Protein AF-I6AP73-F1 (afdb_monomer)

Foldseek 3Di:
DDPVVVVVVVVVVVVVVVVVVVVVVVVVVVVCPPDPPPPPPDDPPPPPDPDDPDPPDDFQDFDDPVLLVVLLVVLVPDPADPQASVQLSQCLRCCRGPVFRADPVRWTQLAAHQDPRSVVSVVLRVVLCVLLVPRHGDTHHPPDPLNVLSVVLNPDPPRDSVNSSVSSNVVVD

Solvent-accessible surface area (backbone atoms only — not comparable to full-atom values): 10690 Å² total; per-residue (Å²): 134,63,73,68,56,56,52,52,51,49,51,51,51,52,52,51,52,52,53,57,51,51,64,56,47,60,69,58,58,64,77,69,59,79,79,78,74,75,74,78,73,88,63,88,69,66,91,79,68,76,89,71,79,78,78,78,88,72,78,50,79,72,80,51,75,66,57,49,52,50,51,50,52,53,54,72,70,50,99,65,56,69,68,31,49,52,49,51,55,50,44,71,67,42,31,70,64,56,78,61,37,68,46,99,86,66,24,36,45,69,68,80,76,78,50,98,47,66,64,61,29,50,53,51,51,51,52,32,29,63,76,30,70,51,75,59,79,53,66,41,51,81,87,35,73,67,44,51,53,46,51,56,48,67,69,37,93,80,63,46,66,66,56,53,20,55,51,52,42,64,72,76,112

Sequence (173 aa):
MNRTFYILLFIASCVFGIAFYQMRADEFDDILGPETAVVPSDAEEDADAPWTPPPPYVLPPALDELQLRQLDAAISALDIPPSLAASLRYALTVSPVRGEVLTSGGLVILTPPVLTDPLASLESWLRIARAANITELPAFAHGTPAWVRWRQLSANPRATEADWIGFYQSLQS

Structure (mmCIF, N/CA/C/O backbone):
data_AF-I6AP73-F1
#
_entry.id   AF-I6AP73-F1
#
loop_
_atom_site.group_PDB
_atom_site.id
_atom_site.type_symbol
_atom_site.label_atom_id
_atom_site.label_alt_id
_atom_site.label_comp_id
_atom_site.label_asym_id
_atom_site.label_entity_id
_atom_site.label_seq_id
_atom_site.pdbx_PDB_ins_code
_atom_site.Cartn_x
_atom_site.Cartn_y
_atom_site.Cartn_z
_atom_site.occupancy
_atom_site.B_iso_or_equiv
_atom_site.auth_seq_id
_atom_site.auth_comp_id
_atom_site.auth_asym_id
_atom_site.auth_atom_id
_atom_site.pdbx_PDB_model_num
ATOM 1 N N . MET A 1 1 ? -3.875 16.513 61.416 1.00 55.66 1 MET A N 1
ATOM 2 C CA . MET A 1 1 ? -3.018 15.851 60.404 1.00 55.66 1 MET A CA 1
ATOM 3 C C . MET A 1 1 ? -1.606 16.394 60.571 1.00 55.66 1 MET A C 1
ATOM 5 O O . MET A 1 1 ? -1.415 17.594 60.418 1.00 55.66 1 MET A O 1
ATOM 9 N N . ASN A 1 2 ? -0.657 15.569 61.024 1.00 62.38 2 ASN A N 1
ATOM 10 C CA . ASN A 1 2 ? 0.642 16.046 61.512 1.00 62.38 2 ASN A CA 1
ATOM 11 C C . ASN A 1 2 ? 1.590 16.388 60.360 1.00 62.38 2 ASN A C 1
ATOM 13 O O . ASN A 1 2 ? 1.864 15.559 59.500 1.00 62.38 2 ASN A O 1
ATOM 17 N N . ARG A 1 3 ? 2.126 17.610 60.376 1.00 64.50 3 ARG A N 1
ATOM 18 C CA . ARG A 1 3 ? 3.050 18.166 59.372 1.00 64.50 3 ARG A CA 1
ATOM 19 C C . ARG A 1 3 ? 4.316 17.311 59.187 1.00 64.50 3 ARG A C 1
ATOM 21 O O . ARG A 1 3 ? 4.855 17.227 58.091 1.00 64.50 3 ARG A O 1
ATOM 28 N N . THR A 1 4 ? 4.719 16.599 60.235 1.00 70.19 4 THR A N 1
ATOM 29 C CA . THR A 1 4 ? 5.799 15.603 60.248 1.00 70.19 4 THR A CA 1
ATOM 30 C C . THR A 1 4 ? 5.513 14.392 59.357 1.00 70.19 4 THR A C 1
ATOM 32 O O . THR A 1 4 ? 6.431 13.852 58.752 1.00 70.19 4 THR A O 1
ATOM 35 N N . PHE A 1 5 ? 4.245 13.993 59.219 1.00 72.56 5 PHE A N 1
ATOM 36 C CA . PHE A 1 5 ? 3.837 12.868 58.375 1.00 72.56 5 PHE A CA 1
ATOM 37 C C . PHE A 1 5 ? 4.071 13.170 56.889 1.00 72.56 5 PHE A C 1
ATOM 39 O O . PHE A 1 5 ? 4.584 12.330 56.162 1.00 72.56 5 PHE A O 1
ATOM 46 N N . TYR A 1 6 ? 3.783 14.400 56.455 1.00 65.19 6 TYR A N 1
ATOM 47 C CA . TYR A 1 6 ? 4.005 14.830 55.070 1.00 65.19 6 TYR A CA 1
ATOM 48 C C . TYR A 1 6 ? 5.482 14.924 54.700 1.00 65.19 6 TYR A C 1
ATOM 50 O O . TYR A 1 6 ? 5.853 14.586 53.582 1.00 65.19 6 TYR A O 1
ATOM 58 N N . ILE A 1 7 ? 6.328 15.344 55.642 1.00 71.75 7 ILE A N 1
ATOM 59 C CA . ILE A 1 7 ? 7.777 15.418 55.424 1.00 71.75 7 ILE A CA 1
ATOM 60 C C . ILE A 1 7 ? 8.357 14.008 55.274 1.00 71.75 7 ILE A C 1
ATOM 62 O O . ILE A 1 7 ? 9.146 13.768 54.366 1.00 71.75 7 ILE A O 1
ATOM 66 N N . LEU A 1 8 ? 7.916 13.056 56.101 1.00 70.19 8 LEU A N 1
ATOM 67 C CA . LEU A 1 8 ? 8.334 11.657 55.982 1.00 70.19 8 LEU A CA 1
ATOM 68 C C . LEU A 1 8 ? 7.860 11.021 54.670 1.00 70.19 8 LEU A C 1
ATOM 70 O O . LEU A 1 8 ? 8.617 10.285 54.047 1.00 70.19 8 LEU A O 1
ATOM 74 N N . LEU A 1 9 ? 6.647 11.345 54.216 1.00 68.62 9 LEU A N 1
ATOM 75 C CA . LEU A 1 9 ? 6.094 10.838 52.957 1.00 68.62 9 LEU A CA 1
ATOM 76 C C . LEU A 1 9 ? 6.819 11.431 51.737 1.00 68.62 9 LEU A C 1
ATOM 78 O O . LEU A 1 9 ? 7.093 10.717 50.776 1.00 68.62 9 LEU A O 1
ATOM 82 N N . PHE A 1 10 ? 7.210 12.706 51.805 1.00 68.50 10 PHE A N 1
ATOM 83 C CA . PHE A 1 10 ? 8.021 13.353 50.774 1.00 68.50 10 PHE A CA 1
ATOM 84 C C . PHE A 1 10 ? 9.436 12.766 50.709 1.00 68.50 10 PHE A C 1
ATOM 86 O O . PHE A 1 10 ? 9.900 12.417 49.629 1.00 68.50 10 PHE A O 1
ATOM 93 N N . ILE A 1 11 ? 10.095 12.567 51.856 1.00 69.62 11 ILE A N 1
ATOM 94 C CA . ILE A 1 11 ? 11.424 11.939 51.906 1.00 69.62 11 ILE A CA 1
ATOM 95 C C . ILE A 1 11 ? 11.351 10.490 51.405 1.00 69.62 11 ILE A C 1
ATOM 97 O O . ILE A 1 11 ? 12.183 10.092 50.596 1.00 69.62 11 ILE A O 1
ATOM 101 N N . ALA A 1 12 ? 10.329 9.723 51.801 1.00 64.88 12 ALA A N 1
ATOM 102 C CA . ALA A 1 12 ? 10.112 8.369 51.293 1.00 64.88 12 ALA A CA 1
ATOM 103 C C . ALA A 1 12 ? 9.899 8.358 49.770 1.00 64.88 12 ALA A C 1
ATOM 105 O O . ALA A 1 12 ? 10.500 7.540 49.081 1.00 64.88 12 ALA A O 1
ATOM 106 N N . SER A 1 13 ? 9.119 9.302 49.230 1.00 62.25 13 SER A N 1
ATOM 107 C CA . SER A 1 13 ? 8.913 9.448 47.784 1.00 62.25 13 SER A CA 1
ATOM 108 C C . SER A 1 13 ? 10.193 9.844 47.040 1.00 62.25 13 SER A C 1
ATOM 110 O O . SER A 1 13 ? 10.421 9.357 45.934 1.00 62.25 13 SER A O 1
ATOM 112 N N . CYS A 1 14 ? 11.038 10.701 47.620 1.00 59.44 14 CYS A N 1
ATOM 113 C CA . CYS A 1 14 ? 12.316 11.087 47.023 1.00 59.44 14 CYS A CA 1
ATOM 114 C C . CYS A 1 14 ? 13.317 9.924 47.018 1.00 59.44 14 CYS A C 1
ATOM 116 O O . CYS A 1 14 ? 13.976 9.702 46.008 1.00 59.44 14 CYS A O 1
ATOM 118 N N . VAL A 1 15 ? 13.398 9.144 48.101 1.00 59.78 15 VAL A N 1
ATOM 119 C CA . VAL A 1 15 ? 14.278 7.964 48.170 1.00 59.78 15 VAL A CA 1
ATOM 120 C C . VAL A 1 15 ? 13.810 6.872 47.204 1.00 59.78 15 VAL A C 1
ATOM 122 O O . VAL A 1 15 ? 14.636 6.283 46.512 1.00 59.78 15 VAL A O 1
ATOM 125 N N . PHE A 1 16 ? 12.496 6.651 47.079 1.00 56.91 16 PHE A N 1
ATOM 126 C CA . PHE A 1 16 ? 11.948 5.693 46.113 1.00 56.91 16 PHE A CA 1
ATOM 127 C C . PHE A 1 16 ? 12.206 6.127 44.663 1.00 56.91 16 PHE A C 1
ATOM 129 O O . PHE A 1 16 ? 12.575 5.301 43.836 1.00 56.91 16 PHE A O 1
ATOM 136 N N . GLY A 1 17 ? 12.082 7.425 44.362 1.00 51.47 17 GLY A N 1
ATOM 137 C CA . GLY A 1 17 ? 12.386 7.975 43.038 1.00 51.47 17 GLY A CA 1
ATOM 138 C C . GLY A 1 17 ? 13.863 7.852 42.653 1.00 51.47 17 GLY A C 1
ATOM 139 O O . GLY A 1 17 ? 14.162 7.509 41.514 1.00 51.47 17 GLY A O 1
ATOM 140 N N . ILE A 1 18 ? 14.784 8.064 43.601 1.00 56.06 18 ILE A N 1
ATOM 141 C CA . ILE A 1 18 ? 16.233 7.924 43.371 1.00 56.06 18 ILE A CA 1
ATOM 142 C C . ILE A 1 18 ? 16.624 6.447 43.203 1.00 56.06 18 ILE A C 1
ATOM 144 O O . ILE A 1 18 ? 17.406 6.131 42.310 1.00 56.06 18 ILE A O 1
ATOM 148 N N . ALA A 1 19 ? 16.040 5.531 43.984 1.00 51.88 19 ALA A N 1
ATOM 149 C CA . ALA A 1 19 ? 16.267 4.091 43.829 1.00 51.88 19 ALA A CA 1
ATOM 150 C C . ALA A 1 19 ? 15.745 3.556 42.480 1.00 51.88 19 ALA A C 1
ATOM 152 O O . ALA A 1 19 ? 16.405 2.738 41.843 1.00 51.88 19 ALA A O 1
ATOM 153 N N . PHE A 1 20 ? 14.601 4.063 42.005 1.00 49.97 20 PHE A N 1
ATOM 154 C CA . PHE A 1 20 ? 14.051 3.703 40.693 1.00 49.97 20 PHE A CA 1
ATOM 155 C C . PHE A 1 20 ? 14.881 4.274 39.531 1.00 49.97 20 PHE A C 1
ATOM 157 O O . PHE A 1 20 ? 14.992 3.646 38.481 1.00 49.97 20 PHE A O 1
ATOM 164 N N . TYR A 1 21 ? 15.495 5.449 39.721 1.00 48.91 21 TYR A N 1
ATOM 165 C CA . TYR A 1 21 ? 16.411 6.035 38.739 1.00 48.91 21 TYR A CA 1
ATOM 166 C C . TYR A 1 21 ? 17.749 5.288 38.673 1.00 48.91 21 TYR A C 1
ATOM 168 O O . TYR A 1 21 ? 18.269 5.093 37.580 1.00 48.91 21 TYR A O 1
ATOM 176 N N . GLN A 1 22 ? 18.288 4.828 39.811 1.00 45.59 22 GLN A N 1
ATOM 177 C CA . GLN A 1 22 ? 19.527 4.042 39.818 1.00 45.59 22 GLN A CA 1
ATOM 178 C C . GLN A 1 22 ? 19.343 2.629 39.248 1.00 45.59 22 GLN A C 1
ATOM 180 O O . GLN A 1 22 ? 20.202 2.192 38.492 1.00 45.59 22 GLN A O 1
ATOM 185 N N . MET A 1 23 ? 18.200 1.964 39.475 1.00 47.06 23 MET A N 1
ATOM 186 C CA . MET A 1 23 ? 17.921 0.670 38.822 1.00 47.06 23 MET A CA 1
ATOM 187 C C . MET A 1 23 ? 17.808 0.766 37.292 1.00 47.06 23 MET A C 1
ATOM 189 O O . MET A 1 23 ? 18.073 -0.215 36.611 1.00 47.06 23 MET A O 1
ATOM 193 N N . ARG A 1 24 ? 17.437 1.930 36.738 1.00 45.94 24 ARG A N 1
ATOM 194 C CA . ARG A 1 24 ? 17.424 2.157 35.281 1.00 45.94 24 ARG A CA 1
ATOM 195 C C . ARG A 1 24 ? 18.754 2.639 34.705 1.00 45.94 24 ARG A C 1
ATOM 197 O O . ARG A 1 24 ? 18.907 2.611 33.489 1.00 45.94 24 ARG A O 1
ATOM 204 N N . ALA A 1 25 ? 19.674 3.122 35.538 1.00 48.62 25 ALA A N 1
ATOM 205 C CA . ALA A 1 25 ? 21.000 3.535 35.090 1.00 48.62 25 ALA A CA 1
ATOM 206 C C . ALA A 1 25 ? 21.927 2.323 34.901 1.00 48.62 25 ALA A C 1
ATOM 208 O O . ALA A 1 25 ? 22.644 2.288 33.908 1.00 48.62 25 ALA A O 1
ATOM 209 N N . ASP A 1 26 ? 21.829 1.306 35.767 1.00 42.88 26 ASP A N 1
ATOM 210 C CA . ASP A 1 26 ? 22.572 0.041 35.607 1.00 42.88 26 ASP A CA 1
ATOM 211 C C . ASP A 1 26 ? 22.165 -0.718 34.329 1.00 42.88 26 ASP A C 1
ATOM 213 O O . ASP A 1 26 ? 23.005 -1.316 33.669 1.00 42.88 26 ASP A O 1
ATOM 217 N N . GLU A 1 27 ? 20.896 -0.637 33.907 1.00 45.81 27 GLU A N 1
ATOM 218 C CA . GLU A 1 27 ? 20.425 -1.301 32.677 1.00 45.81 27 GLU A CA 1
ATOM 219 C C . GLU A 1 27 ? 20.933 -0.618 31.385 1.00 45.81 27 GLU A C 1
ATOM 221 O O . GLU A 1 27 ? 20.919 -1.222 30.315 1.00 45.81 27 GLU A O 1
ATOM 226 N N . PHE A 1 28 ? 21.408 0.633 31.468 1.00 45.06 28 PHE A N 1
ATOM 227 C CA . PHE A 1 28 ? 22.003 1.352 30.333 1.00 45.06 28 PHE A CA 1
ATOM 228 C C . PHE A 1 28 ? 23.538 1.310 30.306 1.00 45.06 28 PHE A C 1
ATOM 230 O O . PHE A 1 28 ? 24.107 1.579 29.248 1.00 45.06 28 PHE A O 1
ATOM 237 N N . ASP A 1 29 ? 24.202 0.950 31.408 1.00 44.06 29 ASP A N 1
ATOM 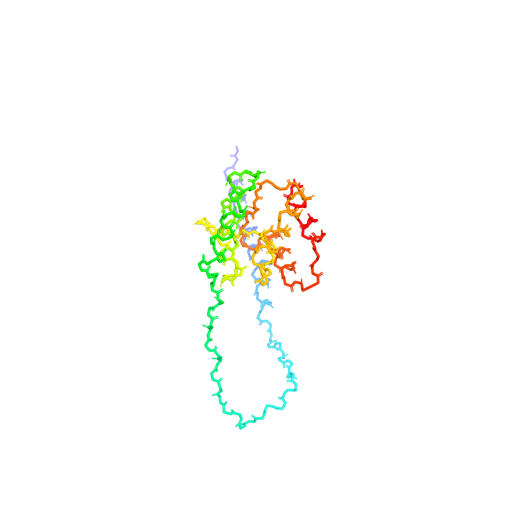238 C CA . ASP A 1 29 ? 25.668 0.807 31.446 1.00 44.06 29 ASP A CA 1
ATOM 239 C C . ASP A 1 29 ? 26.131 -0.560 30.891 1.00 44.06 29 ASP A C 1
ATOM 241 O O . ASP A 1 29 ? 27.233 -0.678 30.359 1.00 44.06 29 ASP A O 1
ATOM 245 N N . ASP A 1 30 ? 25.245 -1.565 30.860 1.00 47.69 30 ASP A N 1
ATOM 246 C CA . ASP A 1 30 ? 25.489 -2.866 30.205 1.00 47.69 30 ASP A CA 1
ATOM 247 C C . ASP A 1 30 ? 25.424 -2.817 28.659 1.00 47.69 30 ASP A C 1
ATOM 249 O O . ASP A 1 30 ? 25.782 -3.784 27.983 1.00 47.69 30 ASP A O 1
ATOM 253 N N . ILE A 1 31 ? 25.018 -1.688 28.057 1.00 50.75 31 ILE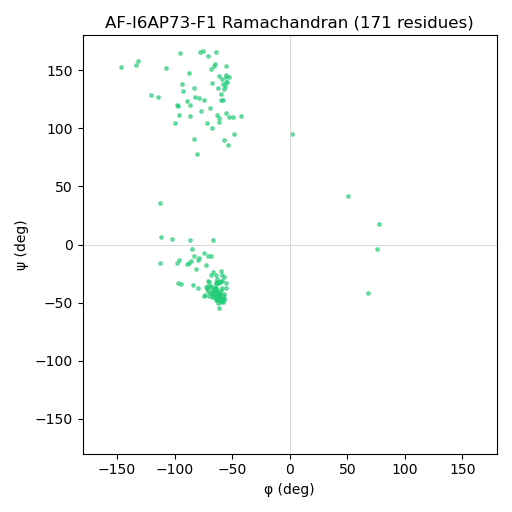 A N 1
ATOM 254 C CA . ILE A 1 31 ? 25.032 -1.501 26.589 1.00 50.75 31 ILE A CA 1
ATOM 255 C C . ILE A 1 31 ? 26.449 -1.173 26.070 1.00 50.75 31 ILE A C 1
ATOM 257 O O . ILE A 1 31 ? 26.703 -1.264 24.868 1.00 50.75 31 ILE A O 1
ATOM 261 N N . LEU A 1 32 ? 27.401 -0.860 26.958 1.00 51.53 32 LEU A N 1
ATOM 262 C CA . LEU A 1 32 ? 28.813 -0.630 26.622 1.00 51.53 32 LEU A CA 1
ATOM 263 C C . LEU A 1 32 ? 29.735 -1.723 27.190 1.00 51.53 32 LEU A C 1
ATOM 265 O O . LEU A 1 32 ? 30.876 -1.458 27.572 1.00 51.53 32 LEU A O 1
ATOM 269 N N . GLY A 1 33 ? 29.253 -2.970 27.218 1.00 41.53 33 GLY A N 1
ATOM 270 C CA . GLY A 1 33 ? 30.100 -4.148 27.408 1.00 41.53 33 GLY A CA 1
ATOM 271 C C . GLY A 1 33 ? 31.232 -4.224 26.363 1.00 41.53 33 GLY A C 1
ATOM 272 O O . GLY A 1 33 ? 31.106 -3.677 25.263 1.00 41.53 33 GLY A O 1
ATOM 273 N N . PRO A 1 34 ? 32.360 -4.877 26.698 1.00 44.09 34 PRO A N 1
ATOM 274 C CA . PRO A 1 34 ? 33.579 -4.836 25.902 1.00 44.09 34 PRO A CA 1
ATOM 275 C C . PRO A 1 34 ? 33.339 -5.443 24.522 1.00 44.09 34 PRO A C 1
ATOM 277 O O . PRO A 1 34 ? 32.719 -6.501 24.417 1.00 44.09 34 PRO A O 1
ATOM 280 N N . GLU A 1 35 ? 33.838 -4.737 23.503 1.00 45.00 35 GLU A N 1
ATOM 281 C CA . GLU A 1 35 ? 33.984 -5.137 22.100 1.00 45.00 35 GLU A CA 1
ATOM 282 C C . GLU A 1 35 ? 33.446 -6.537 21.799 1.00 45.00 35 GLU A C 1
ATOM 284 O O . GLU A 1 35 ? 34.129 -7.551 21.967 1.00 45.00 35 GLU A O 1
ATOM 289 N N . THR A 1 36 ? 32.197 -6.599 21.330 1.00 39.75 36 THR A N 1
ATOM 290 C CA . THR A 1 36 ? 31.725 -7.810 20.671 1.00 39.75 36 THR A CA 1
ATOM 291 C C . THR A 1 36 ? 32.624 -7.994 19.463 1.00 39.75 36 THR A C 1
ATOM 293 O O . THR A 1 36 ? 32.582 -7.188 18.533 1.00 39.75 36 THR A O 1
ATOM 296 N N . ALA A 1 37 ? 33.488 -9.007 19.541 1.00 40.31 37 ALA A N 1
ATOM 297 C CA . ALA A 1 37 ? 34.363 -9.426 18.470 1.00 40.31 37 ALA A CA 1
ATOM 298 C C . ALA A 1 37 ? 33.571 -9.395 17.165 1.00 40.31 37 ALA A C 1
ATOM 300 O O . ALA A 1 37 ? 32.630 -10.170 16.970 1.00 40.31 37 ALA A O 1
ATOM 301 N N . VAL A 1 38 ? 33.938 -8.445 16.306 1.00 42.59 38 VAL A N 1
ATOM 302 C CA . VAL A 1 38 ? 33.610 -8.481 14.892 1.00 42.59 38 VAL A CA 1
ATOM 303 C C . VAL A 1 38 ? 34.010 -9.876 14.451 1.00 42.59 38 VAL A C 1
ATOM 305 O O . VAL A 1 38 ? 35.191 -10.214 14.470 1.00 42.59 38 VAL A O 1
ATOM 308 N N . VAL A 1 39 ? 33.022 -10.712 14.147 1.00 44.59 39 VAL A N 1
ATOM 309 C CA . VAL A 1 39 ? 33.264 -11.941 13.405 1.00 44.59 39 VAL A CA 1
ATOM 310 C C . VAL A 1 39 ? 33.954 -11.470 12.128 1.00 44.59 39 VAL A C 1
ATOM 312 O O . VAL A 1 39 ? 33.312 -10.749 11.357 1.00 44.59 39 VAL A O 1
ATOM 315 N N . PRO A 1 40 ? 35.239 -11.794 11.896 1.00 42.00 40 PRO A N 1
ATOM 316 C CA . PRO A 1 40 ? 35.794 -11.628 10.575 1.00 42.00 40 PRO A CA 1
ATOM 317 C C . PRO A 1 40 ? 35.046 -12.668 9.750 1.00 42.00 40 PRO A C 1
ATOM 319 O O . PRO A 1 40 ? 35.288 -13.867 9.859 1.00 42.00 40 PRO A O 1
ATOM 322 N N . SER A 1 41 ? 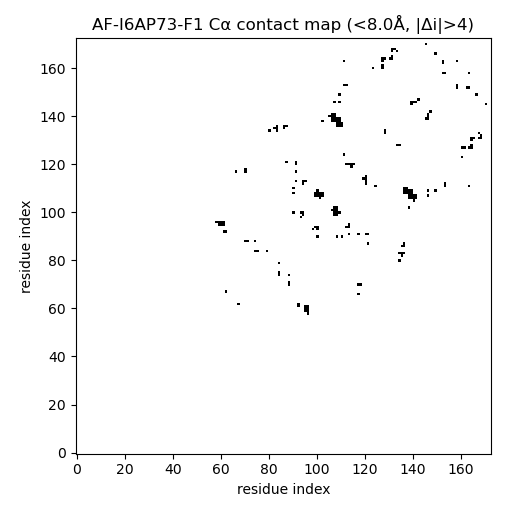34.030 -12.229 9.012 1.00 42.72 41 SER A N 1
ATOM 323 C CA . SER A 1 41 ? 33.613 -12.991 7.850 1.00 42.72 41 SER A CA 1
ATOM 324 C C . SER A 1 41 ? 34.822 -12.948 6.937 1.00 42.72 41 SER A C 1
ATOM 326 O O . SER A 1 41 ? 35.171 -11.864 6.475 1.00 42.72 41 SER A O 1
ATOM 328 N N . ASP A 1 42 ? 35.471 -14.094 6.753 1.00 49.16 42 ASP A N 1
ATOM 329 C CA . ASP A 1 42 ? 36.565 -14.305 5.815 1.00 49.16 42 ASP A CA 1
ATOM 330 C C . ASP A 1 42 ? 36.126 -13.868 4.408 1.00 49.16 42 ASP A C 1
ATOM 332 O O . ASP A 1 42 ? 35.614 -14.644 3.603 1.00 49.16 42 ASP A O 1
ATOM 336 N N . ALA A 1 43 ? 36.275 -12.582 4.125 1.00 45.50 43 ALA A N 1
ATOM 337 C CA . ALA A 1 43 ? 36.576 -12.096 2.805 1.00 45.50 43 ALA A CA 1
ATOM 338 C C . ALA A 1 43 ? 38.076 -11.847 2.856 1.00 45.50 43 ALA A C 1
ATOM 340 O O . ALA A 1 43 ? 38.532 -10.899 3.494 1.00 45.50 43 ALA A O 1
ATOM 341 N N . GLU A 1 44 ? 38.846 -12.740 2.240 1.00 49.94 44 GLU A N 1
ATOM 342 C CA . GLU A 1 44 ? 40.167 -12.374 1.749 1.00 49.94 44 GLU A CA 1
ATOM 343 C C . GLU A 1 44 ? 39.947 -11.203 0.784 1.00 49.94 44 GLU A C 1
ATOM 345 O O . GLU A 1 44 ? 39.595 -11.369 -0.383 1.00 49.94 44 GLU A O 1
ATOM 350 N N . GLU A 1 45 ? 39.993 -10.001 1.353 1.00 49.84 45 GLU A N 1
ATOM 351 C CA . GLU A 1 45 ? 39.831 -8.737 0.669 1.00 49.84 45 GLU A CA 1
ATOM 352 C C . GLU A 1 45 ? 41.108 -8.538 -0.139 1.00 49.84 45 GLU A C 1
ATOM 354 O O . GLU A 1 45 ? 42.192 -8.302 0.395 1.00 49.84 45 GLU A O 1
ATOM 359 N N . ASP A 1 46 ? 40.958 -8.753 -1.440 1.00 53.00 46 ASP A N 1
ATOM 360 C CA . ASP A 1 46 ? 41.906 -8.424 -2.489 1.00 53.00 46 ASP A CA 1
ATOM 361 C C . ASP A 1 46 ? 42.364 -6.967 -2.290 1.00 53.00 46 ASP A C 1
ATOM 363 O O . ASP A 1 46 ? 41.681 -6.013 -2.672 1.00 53.00 46 ASP A O 1
ATOM 367 N N . ALA A 1 47 ? 43.495 -6.796 -1.599 1.00 53.72 47 ALA A N 1
ATOM 368 C CA . ALA A 1 47 ? 44.010 -5.514 -1.111 1.00 53.72 47 ALA A CA 1
ATOM 369 C C . ALA A 1 47 ? 44.441 -4.547 -2.234 1.00 53.72 47 ALA A C 1
ATOM 371 O O . ALA A 1 47 ? 44.927 -3.452 -1.951 1.00 53.72 47 ALA A O 1
ATOM 372 N N . ASP A 1 48 ? 44.234 -4.932 -3.494 1.00 59.81 48 ASP A N 1
ATOM 373 C CA . ASP A 1 48 ? 44.536 -4.153 -4.692 1.00 59.81 48 ASP A CA 1
ATOM 374 C C . ASP A 1 48 ? 43.279 -3.685 -5.454 1.00 59.81 48 ASP A C 1
ATOM 376 O O . ASP A 1 48 ? 43.397 -3.089 -6.528 1.00 59.81 48 ASP A O 1
ATOM 380 N N . ALA A 1 49 ? 42.064 -3.896 -4.927 1.00 65.00 49 ALA A N 1
ATOM 381 C CA . ALA A 1 49 ? 40.848 -3.399 -5.569 1.00 65.00 49 ALA A CA 1
ATOM 382 C C . ALA A 1 49 ? 40.775 -1.853 -5.498 1.00 65.00 49 ALA A C 1
ATOM 384 O O . ALA A 1 49 ? 40.686 -1.281 -4.407 1.00 65.00 49 ALA A O 1
ATOM 385 N N . PRO A 1 50 ? 40.769 -1.131 -6.639 1.00 75.19 50 PRO A N 1
ATOM 386 C CA . PRO A 1 50 ? 40.606 0.317 -6.639 1.00 75.19 50 PRO A CA 1
ATOM 387 C C . PRO A 1 50 ? 39.270 0.690 -5.992 1.00 75.19 50 PRO A C 1
ATOM 389 O O . PRO A 1 50 ? 38.226 0.159 -6.385 1.00 75.19 50 PRO A O 1
ATOM 392 N N . TRP A 1 51 ? 39.286 1.623 -5.032 1.00 77.69 51 TRP A N 1
ATOM 393 C CA . TRP A 1 51 ? 38.058 2.145 -4.428 1.00 77.69 51 TRP A CA 1
ATOM 394 C C . TRP A 1 51 ? 37.112 2.624 -5.532 1.00 77.69 51 TRP A C 1
ATOM 396 O O . TRP A 1 51 ? 37.376 3.612 -6.223 1.00 77.69 51 TRP A O 1
ATOM 406 N N . THR A 1 52 ? 36.018 1.888 -5.715 1.00 78.69 52 THR A N 1
ATOM 407 C CA . THR A 1 52 ? 34.985 2.222 -6.688 1.00 78.69 52 THR A CA 1
ATOM 408 C C . THR A 1 52 ? 33.889 2.966 -5.933 1.00 78.69 52 THR A C 1
ATOM 410 O O . THR A 1 52 ? 33.329 2.402 -4.988 1.00 78.69 52 THR A O 1
ATOM 413 N N . PRO A 1 53 ? 33.577 4.226 -6.287 1.00 79.25 53 PRO A N 1
ATOM 414 C CA . PRO A 1 53 ? 32.475 4.924 -5.646 1.00 79.25 53 PRO A CA 1
ATOM 415 C C . PRO A 1 53 ? 31.179 4.127 -5.864 1.00 79.25 53 PRO A C 1
ATOM 417 O O . PRO A 1 53 ? 30.991 3.559 -6.947 1.00 79.25 53 PRO A O 1
ATOM 420 N N . PRO A 1 54 ? 30.278 4.073 -4.867 1.00 75.00 54 PRO A N 1
ATOM 421 C CA . PRO A 1 54 ? 28.983 3.439 -5.054 1.00 75.00 54 PRO A CA 1
ATOM 422 C C . PRO A 1 54 ? 28.272 4.088 -6.252 1.00 75.00 54 PRO A C 1
ATOM 424 O O . PRO A 1 54 ? 28.421 5.298 -6.469 1.00 75.00 54 PRO A O 1
ATOM 427 N N . PRO A 1 55 ? 27.520 3.308 -7.049 1.00 75.25 55 PRO A N 1
ATOM 428 C CA . PRO A 1 55 ? 26.821 3.844 -8.205 1.00 75.25 55 PRO A CA 1
ATOM 429 C C . PRO A 1 55 ? 25.929 5.016 -7.771 1.00 75.25 55 PRO A C 1
ATOM 431 O O . PRO A 1 55 ? 25.309 4.950 -6.704 1.00 75.25 55 PRO A O 1
ATOM 434 N N . PRO A 1 56 ? 25.863 6.100 -8.566 1.00 74.81 56 PRO A N 1
ATOM 435 C CA . PRO A 1 56 ? 25.006 7.230 -8.242 1.00 74.81 56 PRO A CA 1
ATOM 436 C C . PRO A 1 56 ? 23.567 6.742 -8.073 1.00 74.81 56 PRO A C 1
ATOM 438 O O . PRO A 1 56 ? 23.088 5.926 -8.862 1.00 74.81 56 PRO A O 1
ATOM 441 N N . TYR A 1 57 ? 22.881 7.236 -7.041 1.00 65.69 57 TYR A N 1
ATOM 442 C CA . TYR A 1 57 ? 21.476 6.914 -6.814 1.00 65.69 57 TYR A CA 1
ATOM 443 C C . TYR A 1 57 ? 20.651 7.407 -8.007 1.00 65.69 57 TYR A C 1
ATOM 445 O O . TYR A 1 57 ? 20.447 8.610 -8.183 1.00 65.69 57 TYR A O 1
ATOM 453 N N . VAL A 1 58 ? 20.206 6.478 -8.851 1.00 61.00 58 VAL A N 1
ATOM 454 C CA . VAL A 1 58 ? 19.305 6.770 -9.965 1.00 61.00 58 VAL A CA 1
ATOM 455 C C . VAL A 1 58 ? 17.885 6.701 -9.424 1.00 61.00 58 VAL A C 1
ATOM 457 O O . VAL A 1 58 ? 17.461 5.668 -8.908 1.00 61.00 58 VAL A O 1
ATOM 460 N N . LEU A 1 59 ? 17.154 7.813 -9.521 1.00 54.75 59 LEU A N 1
ATOM 461 C CA . LEU A 1 59 ? 15.730 7.832 -9.201 1.00 54.75 59 LEU A CA 1
ATOM 462 C C . LEU A 1 59 ? 15.009 6.787 -10.069 1.00 54.75 59 LEU A C 1
ATOM 464 O O . LEU A 1 59 ? 15.255 6.752 -11.279 1.00 54.75 59 LEU A O 1
ATOM 468 N N . PRO A 1 60 ? 14.121 5.961 -9.489 1.00 60.22 60 PRO A N 1
ATOM 469 C CA . PRO A 1 60 ? 13.291 5.056 -10.268 1.00 60.22 60 PRO A CA 1
ATOM 470 C C . PRO A 1 60 ? 12.550 5.828 -11.368 1.00 60.22 60 PRO A C 1
ATOM 472 O O . PRO A 1 60 ? 12.163 6.982 -11.138 1.00 60.22 60 PRO A O 1
ATOM 475 N N . PRO A 1 61 ? 12.354 5.232 -12.556 1.00 62.53 61 PRO A N 1
ATOM 476 C CA . PRO A 1 61 ? 11.647 5.900 -13.636 1.00 62.53 61 PRO A CA 1
ATOM 477 C C . PRO A 1 61 ? 10.242 6.283 -13.163 1.00 62.53 61 PRO A C 1
ATOM 479 O O . PRO A 1 61 ? 9.477 5.442 -12.690 1.00 62.53 61 PRO A O 1
ATOM 482 N N . ALA A 1 62 ? 9.919 7.571 -13.268 1.00 69.62 62 ALA A N 1
ATOM 483 C CA . ALA A 1 62 ? 8.552 8.036 -13.095 1.00 69.62 62 ALA A CA 1
ATOM 484 C C . ALA A 1 62 ? 7.668 7.460 -14.212 1.00 69.62 62 ALA A C 1
ATOM 486 O O . ALA A 1 62 ? 8.160 7.143 -15.297 1.00 69.62 62 ALA A O 1
ATOM 487 N N . LEU A 1 63 ? 6.366 7.347 -13.946 1.00 72.31 63 LEU A N 1
ATOM 488 C CA . LEU A 1 63 ? 5.392 6.951 -14.963 1.00 72.31 63 LEU A CA 1
ATOM 489 C C . LEU A 1 63 ? 5.438 7.923 -16.143 1.00 72.31 63 LEU A C 1
ATOM 491 O O . LEU A 1 63 ? 5.515 9.139 -15.944 1.00 72.31 63 LEU A O 1
ATOM 495 N N . ASP A 1 64 ? 5.371 7.390 -17.361 1.00 81.81 64 ASP A N 1
ATOM 496 C CA . ASP A 1 64 ? 5.293 8.228 -18.552 1.00 81.81 64 ASP A CA 1
ATOM 497 C C . ASP A 1 64 ? 3.917 8.925 -18.661 1.00 81.81 64 ASP A C 1
ATOM 499 O O . ASP A 1 64 ? 2.937 8.553 -18.005 1.00 81.81 64 ASP A O 1
ATOM 503 N N . GLU A 1 65 ? 3.820 9.979 -19.480 1.00 82.06 65 GLU A N 1
ATOM 504 C CA . GLU A 1 65 ? 2.568 10.740 -19.622 1.00 82.06 65 GLU A CA 1
ATOM 505 C C . GLU A 1 65 ? 1.391 9.888 -20.116 1.00 82.06 65 GLU A C 1
ATOM 507 O O . GLU A 1 65 ? 0.237 10.173 -19.787 1.00 82.06 65 GLU A O 1
ATOM 512 N N . LEU A 1 66 ? 1.658 8.867 -20.930 1.00 83.81 66 LEU A N 1
ATOM 513 C CA . LEU A 1 66 ? 0.626 8.012 -21.502 1.00 83.81 66 LEU A CA 1
ATOM 514 C C . LEU A 1 66 ? 0.072 7.067 -20.430 1.00 83.81 66 LEU A C 1
ATOM 516 O O . LEU A 1 66 ? -1.146 6.959 -20.293 1.00 83.81 66 LEU A O 1
ATOM 520 N N . GLN A 1 67 ? 0.943 6.467 -19.623 1.00 82.88 67 GLN A N 1
ATOM 521 C CA . GLN A 1 67 ? 0.610 5.645 -18.465 1.00 82.88 67 GLN A CA 1
ATOM 522 C C . GLN A 1 67 ? -0.169 6.444 -17.422 1.00 82.88 67 GLN A C 1
ATOM 524 O O . GLN A 1 67 ? -1.168 5.953 -16.903 1.00 82.88 67 GLN A O 1
ATOM 529 N N . LEU A 1 68 ? 0.220 7.696 -17.156 1.00 83.44 68 LEU A N 1
ATOM 530 C CA . LEU A 1 68 ? -0.527 8.582 -16.259 1.00 83.44 68 LEU A CA 1
ATOM 531 C C . LEU A 1 68 ? -1.948 8.845 -16.769 1.00 83.44 68 LEU A C 1
ATOM 533 O O . LEU A 1 68 ? -2.904 8.734 -16.005 1.00 83.44 68 LEU A O 1
ATOM 537 N N . ARG A 1 69 ? -2.115 9.135 -18.067 1.00 85.25 69 ARG A N 1
ATOM 538 C CA . ARG A 1 69 ? -3.448 9.331 -18.665 1.00 85.25 69 ARG A CA 1
ATOM 539 C C . ARG A 1 69 ? -4.291 8.060 -18.625 1.00 85.25 69 ARG A C 1
ATOM 541 O O . ARG A 1 69 ? -5.490 8.138 -18.369 1.00 85.25 69 ARG A O 1
ATOM 548 N N . GLN A 1 70 ? -3.686 6.902 -18.881 1.00 86.69 70 GLN A N 1
ATOM 549 C CA . GLN A 1 70 ? -4.372 5.611 -18.806 1.00 86.69 70 GLN A CA 1
ATOM 550 C C . GLN A 1 70 ? -4.804 5.284 -17.377 1.00 86.69 70 GLN A C 1
ATOM 552 O O . GLN A 1 70 ? -5.941 4.867 -17.173 1.00 86.69 70 GLN A O 1
ATOM 557 N N . LEU A 1 71 ? -3.933 5.521 -16.396 1.00 86.25 71 LEU A N 1
ATOM 558 C CA . LEU A 1 71 ? -4.237 5.336 -14.982 1.00 86.25 71 LEU A CA 1
ATOM 559 C C . LEU A 1 71 ? -5.376 6.258 -14.539 1.00 86.25 71 LEU A C 1
ATOM 561 O O . LEU A 1 71 ? -6.319 5.807 -13.895 1.00 86.25 71 LEU A O 1
ATOM 565 N N . ASP A 1 72 ? -5.322 7.529 -14.931 1.00 86.19 72 ASP A N 1
ATOM 566 C CA . ASP A 1 72 ? -6.373 8.498 -14.635 1.00 86.19 72 ASP A CA 1
ATOM 567 C C . ASP A 1 72 ? -7.715 8.086 -15.234 1.00 86.19 72 ASP A C 1
ATOM 569 O O . ASP A 1 72 ? -8.737 8.132 -14.547 1.00 86.19 72 ASP A O 1
ATOM 573 N N . ALA A 1 73 ? -7.721 7.661 -16.500 1.00 87.06 73 ALA A N 1
ATOM 574 C CA . ALA A 1 73 ? -8.924 7.185 -17.167 1.00 87.06 73 ALA A CA 1
ATOM 575 C C . ALA A 1 73 ? -9.477 5.922 -16.490 1.00 87.06 73 ALA A C 1
ATOM 577 O O . ALA A 1 73 ? -10.682 5.837 -16.258 1.00 87.06 73 ALA A O 1
ATOM 578 N N . ALA A 1 74 ? -8.602 4.980 -16.123 1.00 87.56 74 ALA A N 1
ATOM 579 C CA . ALA A 1 74 ? -8.976 3.755 -15.430 1.00 87.56 74 ALA A CA 1
ATOM 580 C C . ALA A 1 74 ? -9.604 4.061 -14.067 1.00 87.56 74 ALA A C 1
ATOM 582 O O . ALA A 1 74 ? -10.711 3.607 -13.805 1.00 87.56 74 ALA A O 1
ATOM 583 N N . ILE A 1 75 ? -8.956 4.884 -13.236 1.00 87.69 75 ILE A N 1
ATOM 584 C CA . ILE A 1 75 ? -9.480 5.281 -11.922 1.00 87.69 75 ILE A CA 1
ATOM 585 C C . ILE A 1 75 ? -10.801 6.047 -12.062 1.00 87.69 75 ILE A C 1
ATOM 587 O O . ILE A 1 75 ? -11.736 5.774 -11.317 1.00 87.69 75 ILE A O 1
ATOM 591 N N . SER A 1 76 ? -10.912 6.964 -13.029 1.00 86.62 76 SER A N 1
ATOM 592 C CA . SER A 1 76 ? -12.141 7.749 -13.236 1.00 86.62 76 SER A CA 1
ATOM 593 C C . SER A 1 76 ? -13.327 6.904 -13.706 1.00 86.62 76 SER A C 1
ATOM 595 O O . SER A 1 76 ? -14.471 7.308 -13.519 1.00 86.62 76 SER A O 1
ATOM 597 N N . ALA A 1 77 ? -13.071 5.751 -14.329 1.00 88.25 77 ALA A N 1
ATOM 598 C CA . ALA A 1 77 ? -14.110 4.828 -14.773 1.00 88.25 77 ALA A CA 1
ATOM 599 C C . ALA A 1 77 ? -14.612 3.894 -13.655 1.00 88.25 77 ALA A C 1
ATOM 601 O O . ALA A 1 77 ? -15.592 3.176 -13.858 1.00 88.25 77 ALA A O 1
ATOM 602 N N . LEU A 1 78 ? -13.947 3.865 -12.495 1.00 86.81 78 LEU A N 1
ATOM 603 C CA . LEU A 1 78 ? -14.326 3.004 -11.379 1.00 86.81 78 LEU A CA 1
ATOM 604 C C . LEU A 1 78 ? -15.436 3.640 -10.539 1.00 86.81 78 LEU A C 1
ATOM 606 O O . LEU A 1 78 ? -15.341 4.793 -10.127 1.00 86.81 78 LEU A O 1
ATOM 610 N N . ASP A 1 79 ? -16.439 2.836 -10.192 1.00 87.62 79 ASP A N 1
ATOM 611 C CA . ASP A 1 79 ? -17.437 3.185 -9.177 1.00 87.62 79 ASP A CA 1
ATOM 612 C C . ASP A 1 79 ? -16.863 2.919 -7.773 1.00 87.62 79 ASP A C 1
ATOM 614 O O . ASP A 1 79 ? -17.084 1.867 -7.168 1.00 87.62 79 ASP A O 1
ATOM 618 N N . ILE A 1 80 ? -16.004 3.829 -7.304 1.00 83.31 80 ILE A N 1
ATOM 619 C CA . ILE A 1 80 ? -15.353 3.777 -5.986 1.00 83.31 80 ILE A CA 1
ATOM 620 C C . ILE A 1 80 ? -15.478 5.124 -5.259 1.00 83.31 80 ILE A C 1
ATOM 622 O O . ILE A 1 80 ? -15.634 6.161 -5.908 1.00 83.31 80 ILE A O 1
ATOM 626 N N . PRO A 1 81 ? -15.368 5.151 -3.915 1.00 83.75 81 PRO A N 1
ATOM 627 C CA . PRO A 1 81 ? -15.380 6.401 -3.165 1.00 83.75 81 PRO A CA 1
ATOM 628 C C . PRO A 1 81 ? -14.305 7.383 -3.664 1.00 83.75 81 PRO A C 1
ATOM 630 O O . PRO A 1 81 ? -13.170 6.969 -3.925 1.00 83.75 81 PRO A O 1
ATOM 633 N N . PRO A 1 82 ? -14.601 8.694 -3.748 1.00 83.62 82 PRO A N 1
ATOM 634 C CA . PRO A 1 82 ? -13.650 9.681 -4.259 1.00 83.62 82 PRO A CA 1
ATOM 635 C C . PRO A 1 82 ? -12.388 9.798 -3.390 1.00 83.62 82 PRO A C 1
ATOM 637 O O . PRO A 1 82 ? -11.308 10.067 -3.917 1.00 83.62 82 PRO A O 1
ATOM 640 N N . SER A 1 83 ? -12.489 9.549 -2.077 1.00 81.38 83 SER A N 1
ATOM 641 C CA . SER A 1 83 ? -11.327 9.501 -1.179 1.00 81.38 83 SER A CA 1
ATOM 642 C C . SER A 1 83 ? -10.389 8.341 -1.526 1.00 81.38 83 SER A C 1
ATOM 644 O O . SER A 1 83 ? -9.170 8.533 -1.587 1.00 81.38 83 SER A O 1
ATOM 646 N N . LEU A 1 84 ? -10.942 7.165 -1.842 1.00 81.50 84 LEU A N 1
ATOM 647 C CA . LEU A 1 84 ? -10.185 6.000 -2.300 1.00 81.50 84 LEU A CA 1
ATOM 648 C C . LEU A 1 84 ? -9.540 6.249 -3.664 1.00 81.50 84 LEU A C 1
ATOM 650 O O . LEU A 1 84 ? -8.358 5.977 -3.842 1.00 81.50 84 LEU A O 1
ATOM 654 N N . ALA A 1 85 ? -10.284 6.821 -4.613 1.00 85.25 85 ALA A N 1
ATOM 655 C CA . ALA A 1 85 ? -9.758 7.161 -5.933 1.00 85.25 85 ALA A CA 1
ATOM 656 C C . ALA A 1 85 ? -8.547 8.108 -5.843 1.00 85.25 85 ALA A C 1
ATOM 658 O O . ALA A 1 85 ? -7.512 7.865 -6.467 1.00 85.25 85 ALA A O 1
ATOM 659 N N . ALA A 1 86 ? -8.645 9.158 -5.020 1.00 83.62 86 ALA A N 1
ATOM 660 C CA . ALA A 1 86 ? -7.561 10.115 -4.813 1.00 83.62 86 ALA A CA 1
ATOM 661 C C . ALA A 1 86 ? -6.331 9.473 -4.150 1.00 83.62 86 ALA A C 1
ATOM 663 O O . ALA A 1 86 ? -5.198 9.719 -4.570 1.00 83.62 86 ALA A O 1
ATOM 664 N N . SER A 1 87 ? -6.544 8.626 -3.139 1.00 83.06 87 SER A N 1
ATOM 665 C CA . SER A 1 87 ? -5.450 7.966 -2.422 1.00 83.06 87 SER A CA 1
ATOM 666 C C . SER A 1 87 ? -4.773 6.871 -3.257 1.00 83.06 87 SER A C 1
ATOM 668 O O . SER A 1 87 ? -3.546 6.796 -3.242 1.00 83.06 87 SER A O 1
ATOM 670 N N . LEU A 1 88 ? -5.517 6.109 -4.069 1.00 86.69 88 LEU A N 1
ATOM 671 C CA . LEU A 1 88 ? -4.960 5.167 -5.051 1.00 86.69 88 LEU A CA 1
ATOM 672 C C . LEU A 1 88 ? -4.115 5.885 -6.107 1.00 86.69 88 LEU A C 1
ATOM 674 O O . LEU A 1 88 ? -2.984 5.478 -6.369 1.00 86.69 88 LEU A O 1
ATOM 678 N N . ARG A 1 89 ? -4.632 6.982 -6.674 1.00 86.88 89 ARG A N 1
ATOM 679 C CA . ARG A 1 89 ? -3.908 7.796 -7.660 1.00 86.88 89 ARG A CA 1
ATOM 680 C C . ARG A 1 89 ? -2.595 8.329 -7.089 1.00 86.88 89 ARG A C 1
ATOM 682 O O . ARG A 1 89 ? -1.549 8.217 -7.725 1.00 86.88 89 ARG A O 1
ATOM 689 N N . TYR A 1 90 ? -2.632 8.890 -5.883 1.00 84.81 90 TYR A N 1
ATOM 690 C CA . TYR A 1 90 ? -1.430 9.393 -5.219 1.00 84.81 90 TYR A CA 1
ATOM 691 C C . TYR A 1 90 ? -0.435 8.265 -4.915 1.00 84.81 90 TYR A C 1
ATOM 693 O O . TYR A 1 90 ? 0.743 8.363 -5.247 1.00 84.81 90 TYR A O 1
ATOM 701 N N . ALA A 1 91 ? -0.896 7.155 -4.345 1.00 85.06 91 ALA A N 1
ATOM 702 C CA . ALA A 1 91 ? -0.013 6.055 -3.987 1.00 85.06 91 ALA A CA 1
ATOM 703 C C . ALA A 1 91 ? 0.628 5.380 -5.213 1.00 85.06 91 ALA A C 1
ATOM 705 O O . ALA A 1 91 ? 1.833 5.154 -5.198 1.00 85.06 91 ALA A O 1
ATOM 706 N N . LEU A 1 92 ? -0.114 5.130 -6.298 1.00 86.81 92 LEU A N 1
ATOM 707 C CA . LEU A 1 92 ? 0.429 4.503 -7.515 1.00 86.81 92 LEU A CA 1
ATOM 708 C C . LEU A 1 92 ? 1.420 5.399 -8.272 1.00 86.81 92 LEU A C 1
ATOM 710 O O . LEU A 1 92 ? 2.303 4.891 -8.957 1.00 86.81 92 LEU A O 1
ATOM 714 N N . THR A 1 93 ? 1.311 6.721 -8.131 1.00 83.12 93 THR A N 1
ATOM 715 C CA . THR A 1 93 ? 2.248 7.670 -8.755 1.00 83.12 93 THR A CA 1
ATOM 716 C C . THR A 1 93 ? 3.509 7.891 -7.921 1.00 83.12 93 THR A C 1
ATOM 718 O O . THR A 1 93 ? 4.590 8.064 -8.481 1.00 83.12 93 THR A O 1
ATOM 721 N N . VAL A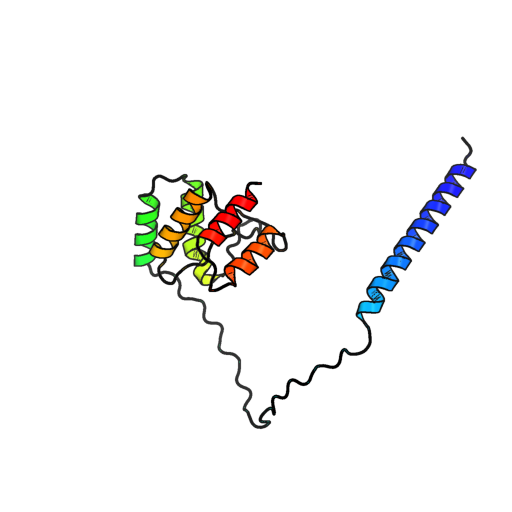 1 94 ? 3.401 7.868 -6.589 1.00 78.50 94 VAL A N 1
ATOM 722 C CA . VAL A 1 94 ? 4.518 8.183 -5.680 1.00 78.50 94 VAL A CA 1
ATOM 723 C C . VAL A 1 94 ? 5.282 6.942 -5.208 1.00 78.50 94 VAL A C 1
ATOM 725 O O . VAL A 1 94 ? 6.501 7.007 -5.026 1.00 78.50 94 VAL A O 1
ATOM 728 N N . SER A 1 95 ? 4.599 5.810 -5.024 1.00 74.31 95 SER A N 1
ATOM 729 C CA . SER A 1 95 ? 5.187 4.573 -4.488 1.00 74.31 95 SER A CA 1
ATOM 730 C C . SER A 1 95 ? 6.383 4.044 -5.301 1.00 74.31 95 SER A C 1
ATOM 732 O O . SER A 1 95 ? 7.405 3.750 -4.675 1.00 74.31 95 SER A O 1
ATOM 734 N N . PRO A 1 96 ? 6.367 4.039 -6.656 1.00 66.56 96 PRO A N 1
ATOM 735 C CA . PRO A 1 96 ? 7.510 3.577 -7.455 1.00 66.56 96 PRO A CA 1
ATOM 736 C C . PRO A 1 96 ? 8.806 4.354 -7.206 1.00 66.56 96 PRO A C 1
ATOM 738 O O . PRO A 1 96 ? 9.891 3.821 -7.401 1.00 66.56 96 PRO A O 1
ATOM 741 N N . VAL A 1 97 ? 8.696 5.616 -6.779 1.00 64.56 97 VAL A N 1
ATOM 742 C CA . VAL A 1 97 ? 9.831 6.536 -6.630 1.00 64.56 97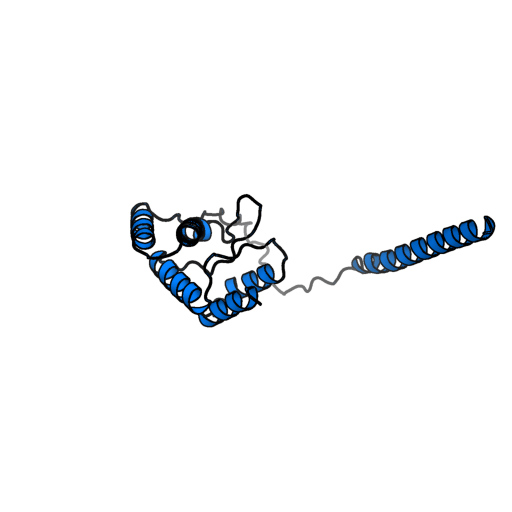 VAL A CA 1
ATOM 743 C C . VAL A 1 97 ? 10.343 6.583 -5.191 1.00 64.56 97 VAL A C 1
ATOM 745 O O . VAL A 1 97 ? 11.535 6.792 -4.971 1.00 64.56 97 VAL A O 1
ATOM 748 N N . ARG A 1 98 ? 9.451 6.435 -4.202 1.00 60.59 98 ARG A N 1
ATOM 749 C CA . ARG A 1 98 ? 9.768 6.706 -2.790 1.00 60.59 98 ARG A CA 1
ATOM 750 C C . ARG A 1 98 ? 9.776 5.478 -1.886 1.00 60.59 98 ARG A C 1
ATOM 752 O O . ARG A 1 98 ? 10.318 5.577 -0.790 1.00 60.59 98 ARG A O 1
ATOM 759 N N . GLY A 1 99 ? 9.208 4.345 -2.307 1.00 66.81 99 GLY A N 1
ATOM 760 C CA . GLY A 1 99 ? 9.078 3.121 -1.500 1.00 66.81 99 GLY A CA 1
ATOM 761 C C . GLY A 1 99 ? 8.114 3.252 -0.310 1.00 66.81 99 GLY A C 1
ATOM 762 O O . GLY A 1 99 ? 7.300 2.367 -0.071 1.00 66.81 99 GLY A O 1
ATOM 763 N N . GLU A 1 100 ? 8.153 4.375 0.406 1.00 81.75 100 GLU A N 1
ATOM 764 C CA . GLU A 1 100 ? 7.201 4.780 1.435 1.00 81.75 100 GLU A CA 1
ATOM 765 C C . GLU A 1 100 ? 6.442 6.026 0.980 1.00 81.75 100 GLU A C 1
ATOM 767 O O . GLU A 1 100 ? 7.021 7.047 0.596 1.00 81.75 100 GLU A O 1
ATOM 772 N N . VAL A 1 101 ? 5.114 5.944 1.018 1.00 79.38 101 VAL A N 1
ATOM 773 C CA . VAL A 1 101 ? 4.243 7.050 0.629 1.00 79.38 101 VAL A CA 1
ATOM 774 C C . VAL A 1 101 ? 3.845 7.812 1.886 1.00 79.38 101 VAL A C 1
ATOM 776 O O . VAL A 1 101 ? 3.108 7.293 2.719 1.00 79.38 101 VAL A O 1
ATOM 779 N N . LEU A 1 102 ? 4.329 9.045 2.024 1.00 82.69 102 LEU A N 1
ATOM 780 C CA . LEU A 1 102 ? 4.035 9.895 3.177 1.00 82.69 102 LEU A CA 1
ATOM 781 C C . LEU A 1 102 ? 2.838 10.813 2.909 1.00 82.69 102 LEU A C 1
ATOM 783 O O . LEU A 1 102 ? 2.717 11.405 1.830 1.00 82.69 102 LEU A O 1
ATOM 787 N N . THR A 1 103 ? 1.970 10.954 3.909 1.00 83.31 103 THR A N 1
ATOM 788 C CA . THR A 1 103 ? 0.959 12.015 3.971 1.00 83.31 103 THR A CA 1
ATOM 789 C C . THR A 1 103 ? 1.602 13.337 4.397 1.00 83.31 103 THR A C 1
ATOM 791 O O . THR A 1 103 ? 2.709 13.364 4.939 1.00 83.31 103 THR A O 1
ATOM 794 N N . SER A 1 104 ? 0.894 14.456 4.216 1.00 80.19 104 SER A N 1
ATOM 795 C CA . SER A 1 104 ? 1.345 15.774 4.697 1.00 80.19 104 SER A CA 1
ATOM 796 C C . SER A 1 104 ? 1.545 15.837 6.217 1.00 80.19 104 SER A C 1
ATOM 798 O O . SER A 1 104 ? 2.312 16.666 6.695 1.00 80.19 104 SER A O 1
ATOM 800 N N . GLY A 1 105 ? 0.887 14.950 6.971 1.00 80.06 105 GLY A N 1
ATOM 801 C CA . GLY A 1 105 ? 1.042 14.811 8.420 1.00 80.06 105 GLY A CA 1
ATOM 802 C C . GLY A 1 105 ? 2.190 13.894 8.856 1.00 80.06 105 GLY A C 1
ATOM 803 O O . GLY A 1 105 ? 2.316 13.631 10.046 1.00 80.06 105 GLY A O 1
ATOM 804 N N . GLY A 1 106 ? 2.997 13.373 7.924 1.00 82.31 106 GLY A N 1
ATOM 805 C CA . GLY A 1 106 ? 4.109 12.468 8.236 1.00 82.31 106 GLY A CA 1
ATOM 806 C C . GLY A 1 106 ? 3.691 11.026 8.546 1.00 82.31 106 GLY A C 1
ATOM 807 O O . GLY A 1 106 ? 4.472 10.278 9.130 1.00 82.31 106 GLY A O 1
ATOM 808 N N . LEU A 1 107 ? 2.471 10.624 8.173 1.00 87.88 107 LEU A N 1
ATOM 809 C CA . LEU A 1 107 ? 2.025 9.230 8.272 1.00 87.88 107 LEU A CA 1
ATOM 810 C C . LEU A 1 107 ? 2.404 8.462 7.007 1.00 87.88 107 LEU A C 1
ATOM 812 O O . LEU A 1 107 ? 2.363 9.014 5.911 1.00 87.88 107 LEU A O 1
ATOM 816 N N . VAL A 1 108 ? 2.700 7.176 7.152 1.00 89.69 108 VAL A N 1
ATOM 817 C CA . VAL A 1 108 ? 2.980 6.255 6.050 1.00 89.69 108 VAL A CA 1
ATOM 818 C C . VAL A 1 108 ? 1.681 5.622 5.582 1.00 89.69 108 VAL A C 1
ATOM 820 O O . VAL A 1 108 ? 0.988 4.980 6.372 1.00 89.69 108 VAL A O 1
ATOM 823 N N . ILE A 1 109 ? 1.366 5.768 4.298 1.00 90.56 109 ILE A N 1
ATOM 824 C CA . ILE A 1 109 ? 0.267 5.055 3.647 1.00 90.56 109 ILE A CA 1
ATOM 825 C C . ILE A 1 109 ? 0.725 3.619 3.383 1.00 90.56 109 ILE A C 1
ATOM 827 O O . ILE A 1 109 ? 1.652 3.377 2.606 1.00 90.56 109 ILE A O 1
ATOM 831 N N . LEU A 1 110 ? 0.070 2.663 4.037 1.00 91.56 110 LEU A N 1
ATOM 832 C CA . LEU A 1 110 ? 0.432 1.251 3.976 1.00 91.56 110 LEU A CA 1
ATOM 833 C C . LEU A 1 110 ? -0.189 0.634 2.719 1.00 91.56 110 LEU A C 1
ATOM 835 O O . LEU A 1 110 ? -1.335 0.184 2.734 1.00 91.56 110 LEU A O 1
ATOM 839 N N . THR A 1 111 ? 0.558 0.650 1.617 1.00 91.38 111 THR A N 1
ATOM 840 C CA . THR A 1 111 ? 0.126 0.133 0.305 1.00 91.38 111 THR A CA 1
ATOM 841 C C . THR A 1 111 ? 0.830 -1.176 -0.056 1.00 91.38 111 THR A C 1
ATOM 843 O O . THR A 1 111 ? 1.953 -1.392 0.407 1.00 91.38 111 THR A O 1
ATOM 846 N N . PRO A 1 112 ? 0.218 -2.063 -0.862 1.00 90.19 112 PRO A N 1
ATOM 847 C CA . PRO A 1 112 ? 0.931 -3.215 -1.405 1.00 90.19 112 PRO A CA 1
ATOM 848 C C . PRO A 1 112 ? 2.071 -2.750 -2.333 1.00 90.19 112 PRO A C 1
ATOM 850 O O . PRO A 1 112 ? 2.093 -1.589 -2.747 1.00 90.19 112 PRO A O 1
ATOM 853 N N . PRO A 1 113 ? 3.027 -3.619 -2.699 1.00 87.06 113 PRO A N 1
ATOM 854 C CA . PRO A 1 113 ? 4.068 -3.257 -3.651 1.00 87.06 113 PRO A CA 1
ATOM 855 C C . PRO A 1 113 ? 3.460 -2.891 -5.011 1.00 87.06 113 PRO A C 1
ATOM 857 O O . PRO A 1 113 ? 2.464 -3.475 -5.448 1.00 87.06 113 PRO A O 1
ATOM 860 N N . VAL A 1 114 ? 4.078 -1.919 -5.682 1.00 85.44 114 VAL A N 1
ATOM 861 C CA . VAL A 1 114 ? 3.746 -1.583 -7.070 1.00 85.44 114 VAL A CA 1
ATOM 862 C C . VAL A 1 114 ? 4.477 -2.557 -7.988 1.00 85.44 114 VAL A C 1
ATOM 864 O O . VAL A 1 114 ? 5.686 -2.753 -7.873 1.00 85.44 114 VAL A O 1
ATOM 867 N N . LEU A 1 115 ? 3.724 -3.193 -8.878 1.00 84.31 115 LEU A N 1
ATOM 868 C CA . LEU A 1 115 ? 4.242 -4.045 -9.941 1.00 84.31 115 LEU A CA 1
ATOM 869 C C . LEU A 1 115 ? 4.835 -3.180 -11.059 1.00 84.31 115 LEU A C 1
ATOM 871 O O . LEU A 1 115 ? 4.580 -1.983 -11.144 1.00 84.31 115 LEU A O 1
ATOM 875 N N . THR A 1 116 ? 5.590 -3.798 -11.968 1.00 82.31 116 THR A N 1
ATOM 876 C CA . THR A 1 116 ? 6.167 -3.099 -13.130 1.00 82.31 116 THR A CA 1
ATOM 877 C C . THR A 1 116 ? 5.109 -2.387 -13.978 1.00 82.31 116 THR A C 1
ATOM 879 O O . THR A 1 116 ? 5.388 -1.327 -14.530 1.00 82.31 116 THR A O 1
ATOM 882 N N . ASP A 1 117 ? 3.900 -2.951 -14.063 1.00 83.75 117 ASP A N 1
ATOM 883 C CA . ASP A 1 117 ? 2.750 -2.318 -14.707 1.00 83.75 117 ASP A CA 1
ATOM 884 C C . ASP A 1 117 ? 1.834 -1.632 -13.663 1.00 83.75 117 ASP A C 1
ATOM 886 O O . ASP A 1 117 ? 1.286 -2.303 -12.772 1.00 83.75 117 ASP A O 1
ATOM 890 N N . PRO A 1 118 ? 1.623 -0.305 -13.760 1.00 82.81 118 PRO A N 1
ATOM 891 C CA . PRO A 1 118 ? 0.723 0.436 -12.878 1.00 82.81 118 PRO A CA 1
ATOM 892 C C . PRO A 1 118 ? -0.736 -0.017 -12.964 1.00 82.81 118 PRO A C 1
ATOM 894 O O . PRO A 1 118 ? -1.444 0.034 -11.958 1.00 82.81 118 PRO A O 1
ATOM 897 N N . LEU A 1 119 ? -1.201 -0.470 -14.135 1.00 86.38 119 LEU A N 1
ATOM 898 C CA . LEU A 1 119 ? -2.583 -0.928 -14.303 1.00 86.38 119 LEU A CA 1
ATOM 899 C C . LEU A 1 119 ? -2.799 -2.287 -13.635 1.00 86.38 119 LEU A C 1
ATOM 901 O O . LEU A 1 119 ? -3.769 -2.451 -12.894 1.00 86.38 119 LEU A O 1
ATOM 905 N N . ALA A 1 120 ? -1.859 -3.222 -13.798 1.00 88.00 120 ALA A N 1
ATOM 906 C CA . ALA A 1 120 ? -1.863 -4.478 -13.047 1.00 88.00 120 ALA A CA 1
ATOM 907 C C . ALA A 1 120 ? -1.808 -4.244 -11.525 1.00 88.00 120 ALA A C 1
ATOM 909 O O . ALA A 1 120 ? -2.481 -4.933 -10.755 1.00 88.00 120 ALA A O 1
ATOM 910 N N . SER A 1 121 ? -1.042 -3.238 -11.087 1.00 89.88 121 SER A N 1
ATOM 911 C CA . SER A 1 121 ? -0.987 -2.830 -9.677 1.00 89.88 121 SER A CA 1
ATOM 912 C C . SER A 1 121 ? -2.339 -2.319 -9.190 1.00 89.88 121 SER A C 1
ATOM 914 O O . SER A 1 121 ? -2.825 -2.777 -8.159 1.00 89.88 121 SER A O 1
ATOM 916 N N . LEU A 1 122 ? -2.982 -1.428 -9.954 1.00 89.88 122 LEU A N 1
ATOM 917 C CA . LEU A 1 122 ? -4.322 -0.925 -9.652 1.00 89.88 122 LEU A CA 1
ATOM 918 C C . LEU A 1 122 ? -5.333 -2.072 -9.535 1.00 89.88 122 LEU A C 1
ATOM 920 O O . LEU A 1 122 ? -6.084 -2.127 -8.564 1.00 89.88 122 LEU A O 1
ATOM 924 N N . GLU A 1 123 ? -5.342 -3.005 -10.486 1.00 90.94 123 GLU A N 1
ATOM 925 C CA . GLU A 1 123 ? -6.253 -4.149 -10.461 1.00 90.94 123 GLU A CA 1
ATOM 926 C C . GLU A 1 123 ? -6.032 -5.034 -9.226 1.00 90.94 123 GLU A C 1
ATOM 928 O O . GLU A 1 123 ? -6.992 -5.389 -8.538 1.00 90.94 123 GLU A O 1
ATOM 933 N N . SER A 1 124 ? -4.776 -5.366 -8.912 1.00 91.94 124 SER A N 1
ATOM 934 C CA . SER A 1 124 ? -4.431 -6.145 -7.717 1.00 91.94 124 SER A CA 1
ATOM 935 C C . SER A 1 124 ? -4.863 -5.426 -6.438 1.00 91.94 124 SER A C 1
ATOM 937 O O . SER A 1 124 ? -5.541 -6.012 -5.592 1.00 91.94 124 SER A O 1
ATOM 939 N N . TRP A 1 125 ? -4.570 -4.130 -6.322 1.00 92.31 125 TRP A N 1
ATOM 940 C CA . TRP A 1 125 ? -4.934 -3.335 -5.152 1.00 92.31 125 TRP A CA 1
ATOM 941 C C . TRP A 1 125 ? -6.449 -3.228 -4.979 1.00 92.31 125 TRP A C 1
ATOM 943 O O . TRP A 1 125 ? -6.933 -3.311 -3.855 1.00 92.31 125 TRP A O 1
ATOM 953 N N . LEU A 1 126 ? -7.219 -3.111 -6.065 1.00 91.25 126 LEU A N 1
ATOM 954 C CA . LEU A 1 126 ? -8.684 -3.121 -6.008 1.00 91.25 126 LEU A CA 1
ATOM 955 C C . LEU A 1 126 ? -9.236 -4.483 -5.580 1.00 91.25 126 LEU A C 1
ATOM 957 O O . LEU A 1 126 ? -10.194 -4.532 -4.807 1.00 91.25 126 LEU A O 1
ATOM 961 N N . ARG A 1 127 ? -8.646 -5.590 -6.053 1.00 92.69 127 ARG A N 1
ATOM 962 C CA . ARG A 1 127 ? -9.027 -6.944 -5.616 1.00 92.69 127 ARG A CA 1
ATOM 963 C C . ARG A 1 127 ? -8.755 -7.133 -4.125 1.00 92.69 127 ARG A C 1
ATOM 965 O O . ARG A 1 127 ? -9.657 -7.562 -3.406 1.00 92.69 127 ARG A O 1
ATOM 972 N N . ILE A 1 128 ? -7.576 -6.724 -3.653 1.00 93.44 128 ILE A N 1
ATOM 973 C CA . ILE A 1 128 ? -7.223 -6.722 -2.227 1.00 93.44 128 ILE A CA 1
ATOM 974 C C . ILE A 1 128 ? -8.196 -5.843 -1.437 1.00 93.44 128 ILE A C 1
ATOM 976 O O . ILE A 1 128 ? -8.748 -6.297 -0.439 1.00 93.44 128 ILE A O 1
ATOM 980 N N . ALA A 1 129 ? -8.452 -4.615 -1.894 1.00 89.81 129 ALA A N 1
ATOM 981 C CA . ALA A 1 129 ? -9.291 -3.657 -1.185 1.00 89.81 129 ALA A CA 1
ATOM 982 C C . ALA A 1 129 ? -10.728 -4.161 -1.009 1.00 89.81 129 ALA A C 1
ATOM 984 O O . ALA A 1 129 ? -11.280 -4.100 0.089 1.00 89.81 129 ALA A O 1
ATOM 985 N N . ARG A 1 130 ? -11.311 -4.729 -2.073 1.00 90.44 130 ARG A N 1
ATOM 986 C CA . ARG A 1 130 ? -12.648 -5.336 -2.037 1.00 90.44 130 ARG A CA 1
ATOM 987 C C . ARG A 1 130 ? -12.695 -6.558 -1.122 1.00 90.44 130 ARG A C 1
ATOM 989 O O . ARG A 1 130 ? -13.623 -6.678 -0.331 1.00 90.44 130 ARG A O 1
ATOM 996 N N . ALA A 1 131 ? -11.702 -7.445 -1.197 1.00 92.56 131 ALA A N 1
ATOM 997 C CA . ALA A 1 131 ? -11.659 -8.656 -0.375 1.00 92.56 131 ALA A CA 1
ATOM 998 C C . ALA A 1 131 ? -11.381 -8.369 1.113 1.00 92.56 131 ALA A C 1
ATOM 1000 O O . ALA A 1 131 ? -11.885 -9.071 1.990 1.00 92.56 131 ALA A O 1
ATOM 1001 N N . ALA A 1 132 ? -10.614 -7.320 1.409 1.00 91.62 132 ALA A N 1
ATOM 1002 C CA . ALA A 1 132 ? -10.376 -6.834 2.764 1.00 91.62 132 ALA A CA 1
ATOM 1003 C C . ALA A 1 132 ? -11.465 -5.872 3.267 1.00 91.62 132 ALA A C 1
ATOM 1005 O O . ALA A 1 132 ? -11.402 -5.442 4.415 1.00 91.62 132 ALA A O 1
ATOM 1006 N N . ASN A 1 133 ? -12.446 -5.524 2.426 1.00 90.12 133 ASN A N 1
ATOM 1007 C CA . ASN A 1 133 ? -13.493 -4.547 2.717 1.00 90.12 133 ASN A CA 1
ATOM 1008 C C . ASN A 1 133 ? -12.938 -3.205 3.242 1.00 90.12 133 ASN A C 1
ATOM 1010 O O . ASN A 1 133 ? -13.465 -2.638 4.198 1.00 90.12 133 ASN A O 1
ATOM 1014 N N . ILE A 1 134 ? -11.841 -2.711 2.656 1.00 87.19 134 ILE A N 1
ATOM 1015 C CA . ILE A 1 134 ? -11.308 -1.381 2.975 1.00 87.19 134 ILE A CA 1
ATOM 1016 C C . ILE A 1 134 ? -11.886 -0.347 2.011 1.00 87.19 134 ILE A C 1
ATOM 1018 O O . ILE A 1 134 ? -11.891 -0.527 0.794 1.00 87.19 134 ILE A O 1
ATOM 1022 N N . THR A 1 135 ? -12.366 0.759 2.567 1.00 83.75 135 THR A N 1
ATOM 1023 C CA . THR A 1 135 ? -12.880 1.895 1.793 1.00 83.75 135 THR A CA 1
ATOM 1024 C C . THR A 1 135 ? -11.837 2.987 1.603 1.00 83.75 135 THR A C 1
ATOM 1026 O O . THR A 1 135 ? -12.047 3.868 0.782 1.00 83.75 135 THR A O 1
ATOM 1029 N N . GLU A 1 136 ? -10.728 2.939 2.345 1.00 86.25 136 GLU A N 1
ATOM 1030 C CA . GLU A 1 136 ? -9.625 3.902 2.297 1.00 86.25 136 GLU A CA 1
ATOM 1031 C C . GLU A 1 136 ? -8.295 3.194 2.571 1.00 86.25 136 GLU A C 1
ATOM 1033 O O . GLU A 1 136 ? -8.253 2.170 3.258 1.00 86.25 136 GLU A O 1
ATOM 1038 N N . LEU A 1 137 ? -7.200 3.737 2.032 1.00 88.38 137 LEU A N 1
ATOM 1039 C CA . LEU A 1 137 ? -5.866 3.220 2.318 1.00 88.38 137 LEU A CA 1
ATOM 1040 C C . LEU A 1 137 ? -5.434 3.640 3.734 1.00 88.38 137 LEU A C 1
ATOM 1042 O O . LEU A 1 137 ? -5.402 4.838 4.024 1.00 88.38 137 LEU A O 1
ATOM 1046 N N . PRO A 1 138 ? -5.067 2.690 4.610 1.00 90.25 138 PRO A N 1
ATOM 1047 C CA . PRO A 1 138 ? -4.683 3.013 5.974 1.00 90.25 138 PRO A CA 1
ATOM 1048 C C . PRO A 1 138 ? -3.367 3.791 6.026 1.00 90.25 138 PRO A C 1
ATOM 1050 O O . PRO A 1 138 ? -2.398 3.449 5.343 1.00 90.25 138 PRO A O 1
ATOM 1053 N N . ALA A 1 139 ? -3.318 4.797 6.899 1.00 91.50 139 ALA A N 1
ATOM 1054 C CA . ALA A 1 139 ? -2.125 5.587 7.167 1.00 91.50 139 ALA A CA 1
ATOM 1055 C C . ALA A 1 139 ? -1.729 5.484 8.644 1.00 91.50 139 ALA A C 1
ATOM 1057 O O . ALA A 1 139 ? -2.549 5.719 9.530 1.00 91.50 139 ALA A O 1
ATOM 1058 N N . PHE A 1 140 ? -0.467 5.152 8.911 1.00 92.00 140 PHE A N 1
ATOM 1059 C CA . PHE A 1 140 ? 0.050 4.930 10.263 1.00 92.00 140 PHE A CA 1
ATOM 1060 C C . PHE A 1 140 ? 1.379 5.651 10.484 1.00 92.00 140 PHE A C 1
ATOM 1062 O O . PHE A 1 140 ? 2.136 5.892 9.547 1.00 92.00 140 PHE A O 1
ATOM 1069 N N . ALA A 1 141 ? 1.689 5.982 11.737 1.00 90.12 141 ALA A N 1
ATOM 1070 C CA . ALA A 1 141 ? 2.998 6.522 12.084 1.00 90.12 141 ALA A CA 1
ATOM 1071 C C . ALA A 1 141 ? 4.097 5.458 11.916 1.00 90.12 141 ALA A C 1
ATOM 1073 O O . ALA A 1 141 ? 3.863 4.255 12.104 1.00 90.12 141 ALA A O 1
ATOM 1074 N N . HIS A 1 142 ? 5.309 5.914 11.605 1.00 89.75 142 HIS A N 1
ATOM 1075 C CA . HIS A 1 142 ? 6.498 5.065 11.604 1.00 89.75 142 HIS A CA 1
ATOM 1076 C C . HIS A 1 142 ? 6.699 4.368 12.954 1.00 89.75 142 HIS A C 1
ATOM 1078 O O . HIS A 1 142 ? 6.400 4.925 14.008 1.00 89.75 142 HIS A O 1
ATOM 1084 N N . GLY A 1 143 ? 7.215 3.138 12.914 1.00 88.31 143 GLY A N 1
ATOM 1085 C CA . GLY A 1 143 ? 7.510 2.347 14.113 1.00 88.31 143 GLY A CA 1
ATOM 1086 C C . GLY A 1 143 ? 6.288 1.729 14.801 1.00 88.31 143 GLY A C 1
ATOM 1087 O O . GLY A 1 143 ? 6.450 0.955 15.739 1.00 88.31 143 GLY A O 1
ATOM 1088 N N . THR A 1 144 ? 5.067 2.008 14.335 1.00 93.75 144 THR A N 1
ATOM 1089 C CA . THR A 1 144 ? 3.869 1.322 14.844 1.00 93.75 144 THR A CA 1
ATOM 1090 C C . THR A 1 144 ? 3.884 -0.169 14.479 1.00 93.75 144 THR A C 1
ATOM 1092 O O . THR A 1 144 ? 4.445 -0.538 13.443 1.00 93.75 144 THR A O 1
ATOM 1095 N N . PRO A 1 145 ? 3.221 -1.048 15.257 1.00 94.81 145 PRO A N 1
ATOM 1096 C CA . PRO A 1 145 ? 3.130 -2.473 14.922 1.00 94.81 145 PRO A CA 1
ATOM 1097 C C . PRO A 1 145 ? 2.561 -2.734 13.518 1.00 94.81 145 PRO A C 1
ATOM 1099 O O . PRO A 1 145 ? 3.047 -3.611 12.804 1.00 94.81 145 PRO A O 1
ATOM 1102 N N . ALA A 1 146 ? 1.579 -1.929 13.093 1.00 93.75 146 ALA A N 1
ATOM 1103 C CA . ALA A 1 146 ? 1.015 -1.977 11.746 1.00 93.75 146 ALA A CA 1
ATOM 1104 C C . ALA A 1 146 ? 2.066 -1.655 10.672 1.00 93.75 146 ALA A C 1
ATOM 1106 O O . ALA A 1 146 ? 2.192 -2.395 9.697 1.00 93.75 146 ALA A O 1
ATOM 1107 N N . TRP A 1 147 ? 2.865 -0.601 10.875 1.00 93.88 147 TRP A N 1
ATOM 1108 C CA . TRP A 1 147 ? 3.954 -0.237 9.967 1.00 93.88 147 TRP A CA 1
ATOM 1109 C C . TRP A 1 147 ? 5.048 -1.311 9.909 1.00 93.88 147 TRP A C 1
ATOM 1111 O O . TRP A 1 147 ? 5.503 -1.658 8.822 1.00 93.88 147 TRP A O 1
ATOM 1121 N N . VAL A 1 148 ? 5.443 -1.889 11.048 1.00 93.50 148 VAL A N 1
ATOM 1122 C CA . VAL A 1 148 ? 6.467 -2.951 11.085 1.00 93.50 148 VAL A CA 1
ATOM 1123 C C . VAL A 1 148 ? 6.002 -4.176 10.300 1.00 93.50 148 VAL A C 1
ATOM 1125 O O . VAL A 1 148 ? 6.740 -4.691 9.459 1.00 93.50 148 VAL A O 1
ATOM 1128 N N . ARG A 1 149 ? 4.762 -4.624 10.525 1.00 94.75 149 ARG A N 1
ATOM 1129 C CA . ARG A 1 149 ? 4.197 -5.769 9.803 1.00 94.75 149 ARG A CA 1
ATOM 1130 C C . ARG A 1 149 ? 4.047 -5.479 8.311 1.00 94.75 149 ARG A C 1
ATOM 1132 O O . ARG A 1 149 ? 4.357 -6.341 7.495 1.00 94.75 149 ARG A O 1
ATOM 1139 N N . TRP A 1 150 ? 3.635 -4.262 7.958 1.00 94.50 150 TRP A N 1
ATOM 1140 C CA . TRP A 1 150 ? 3.613 -3.802 6.573 1.00 94.50 150 TRP A CA 1
ATOM 1141 C C . TRP A 1 150 ? 5.002 -3.884 5.928 1.00 94.50 150 TRP A C 1
ATOM 1143 O O . TRP A 1 150 ? 5.138 -4.487 4.871 1.00 94.50 150 TRP A O 1
ATOM 1153 N N . ARG A 1 151 ? 6.054 -3.370 6.582 1.00 92.69 151 ARG A N 1
ATOM 1154 C CA . ARG A 1 151 ? 7.440 -3.451 6.085 1.00 92.69 151 ARG A CA 1
ATOM 1155 C C . ARG A 1 151 ? 7.893 -4.890 5.860 1.00 92.69 151 ARG A C 1
ATOM 1157 O O . ARG A 1 151 ? 8.503 -5.174 4.834 1.00 92.69 151 ARG A O 1
ATOM 1164 N N . GLN A 1 152 ? 7.597 -5.787 6.801 1.00 93.38 152 GLN A N 1
ATOM 1165 C CA . GLN A 1 152 ? 7.927 -7.210 6.679 1.00 93.38 152 GLN A CA 1
ATOM 1166 C C . GLN A 1 152 ? 7.214 -7.853 5.486 1.00 93.38 152 GLN A C 1
ATOM 1168 O O . GLN A 1 152 ? 7.824 -8.625 4.750 1.00 93.38 152 GLN A O 1
ATOM 1173 N N . LEU A 1 153 ? 5.942 -7.506 5.274 1.00 93.50 153 LEU A N 1
ATOM 1174 C CA . LEU A 1 153 ? 5.153 -8.025 4.165 1.00 93.50 153 LEU A CA 1
ATOM 1175 C C . LEU A 1 153 ? 5.628 -7.467 2.814 1.00 93.50 153 LEU A C 1
ATOM 1177 O O . LEU A 1 153 ? 5.832 -8.238 1.882 1.00 93.50 153 LEU A O 1
ATOM 1181 N N . SER A 1 154 ? 5.895 -6.161 2.731 1.00 89.94 154 SER A N 1
ATOM 1182 C CA . SER A 1 154 ? 6.445 -5.496 1.541 1.00 89.94 154 SER A CA 1
ATOM 1183 C C . SER A 1 154 ? 7.828 -6.014 1.149 1.00 89.94 154 SER A C 1
ATOM 1185 O O . SER A 1 154 ? 8.153 -6.055 -0.033 1.00 89.94 154 SER A O 1
ATOM 1187 N N . ALA A 1 155 ? 8.653 -6.402 2.124 1.00 89.19 155 ALA A N 1
ATOM 1188 C CA . ALA A 1 155 ? 9.987 -6.943 1.875 1.00 89.19 155 ALA A CA 1
ATOM 1189 C C . ALA A 1 155 ? 9.977 -8.425 1.460 1.00 89.19 155 ALA A C 1
ATOM 1191 O O . ALA A 1 155 ? 11.002 -8.936 1.012 1.00 89.19 155 ALA A O 1
ATOM 1192 N N . ASN A 1 156 ? 8.853 -9.130 1.619 1.00 90.81 156 ASN A N 1
ATOM 1193 C CA . ASN A 1 156 ? 8.750 -10.540 1.273 1.00 90.81 156 ASN A CA 1
ATOM 1194 C C . ASN A 1 156 ? 8.374 -10.707 -0.215 1.00 90.81 156 ASN A C 1
ATOM 1196 O O . ASN A 1 156 ? 7.219 -10.484 -0.579 1.00 90.81 156 ASN A O 1
ATOM 1200 N N . PRO A 1 157 ? 9.285 -11.194 -1.082 1.00 87.00 157 PRO A N 1
ATOM 1201 C CA . PRO A 1 157 ? 9.005 -11.373 -2.510 1.00 87.00 157 PRO A CA 1
ATOM 1202 C C . PRO A 1 157 ? 7.982 -12.483 -2.794 1.00 87.00 157 PRO A C 1
ATOM 1204 O O . PRO A 1 157 ? 7.542 -12.643 -3.928 1.00 87.00 157 PRO A O 1
ATOM 1207 N N . ARG A 1 158 ? 7.624 -13.281 -1.781 1.00 91.31 158 ARG A N 1
ATOM 1208 C CA . ARG A 1 158 ? 6.619 -14.347 -1.863 1.00 91.31 158 ARG A CA 1
ATOM 1209 C C . ARG A 1 158 ? 5.279 -13.943 -1.248 1.00 91.31 158 ARG A C 1
ATOM 1211 O O . ARG A 1 158 ? 4.403 -14.798 -1.153 1.00 91.31 158 ARG A O 1
ATOM 1218 N N . ALA A 1 159 ? 5.126 -12.692 -0.807 1.00 90.94 159 ALA A N 1
ATOM 1219 C CA . ALA A 1 159 ? 3.859 -12.196 -0.285 1.00 90.94 159 ALA A CA 1
ATOM 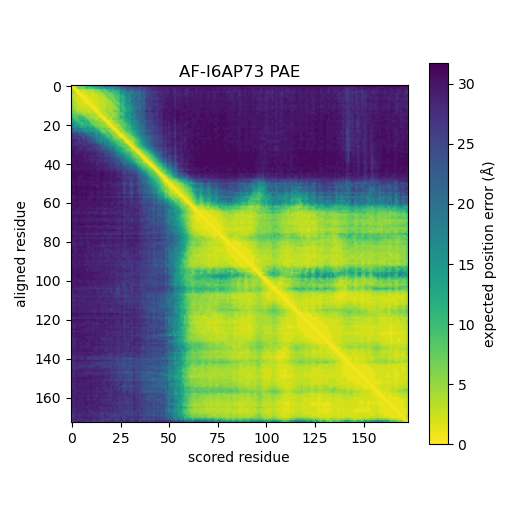1220 C C . ALA A 1 159 ? 2.771 -12.293 -1.361 1.00 90.94 159 ALA A C 1
ATOM 1222 O O . ALA A 1 159 ? 2.910 -11.769 -2.466 1.00 90.94 159 ALA A O 1
ATOM 1223 N N . THR A 1 160 ? 1.684 -12.976 -1.025 1.00 93.81 160 THR A N 1
ATOM 1224 C CA . THR A 1 160 ? 0.523 -13.156 -1.894 1.00 93.81 160 THR A CA 1
ATOM 1225 C C . THR A 1 160 ? -0.541 -12.110 -1.594 1.00 93.81 160 THR A C 1
ATOM 1227 O O . THR A 1 160 ? -0.550 -11.479 -0.538 1.0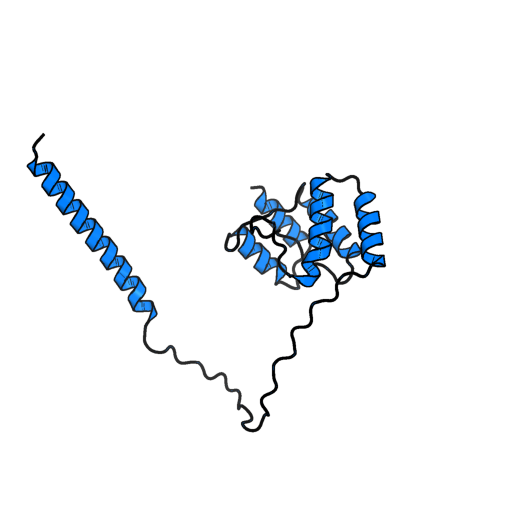0 93.81 160 THR A O 1
ATOM 1230 N N . GLU A 1 161 ? -1.510 -11.958 -2.493 1.00 93.50 161 GLU A N 1
ATOM 1231 C CA . GLU A 1 161 ? -2.673 -11.105 -2.231 1.00 93.50 161 GLU A CA 1
ATOM 1232 C C . GLU A 1 161 ? -3.453 -11.541 -0.986 1.00 93.50 161 GLU A C 1
ATOM 1234 O O . GLU A 1 161 ? -3.988 -10.690 -0.285 1.00 93.50 161 GLU A O 1
ATOM 1239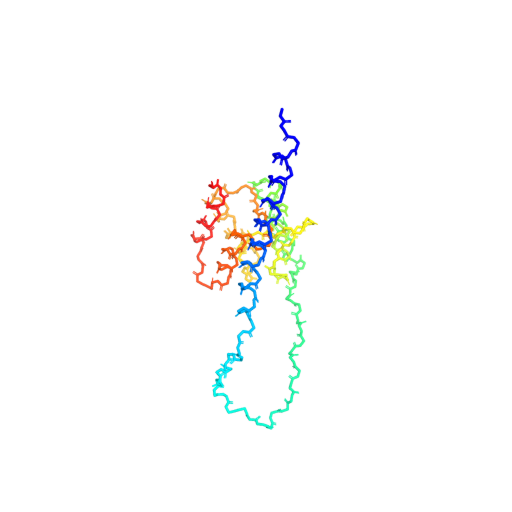 N N . ALA A 1 162 ? -3.481 -12.839 -0.663 1.00 95.56 162 ALA A N 1
ATOM 1240 C CA . ALA A 1 162 ? -4.126 -13.336 0.550 1.00 95.56 162 ALA A CA 1
ATOM 1241 C C . ALA A 1 162 ? -3.444 -12.805 1.822 1.00 95.56 162 ALA A C 1
ATOM 1243 O O . ALA A 1 162 ? -4.131 -12.433 2.774 1.00 95.56 162 ALA A O 1
ATOM 1244 N N . ASP A 1 163 ? -2.113 -12.696 1.816 1.00 96.25 163 ASP A N 1
ATOM 1245 C CA . ASP A 1 163 ? -1.358 -12.117 2.931 1.00 96.25 163 ASP A CA 1
ATOM 1246 C C . ASP A 1 163 ? -1.675 -10.626 3.096 1.00 96.25 163 ASP A C 1
ATOM 1248 O O . ASP A 1 163 ? -1.865 -10.144 4.215 1.00 96.25 163 ASP A O 1
ATOM 1252 N N . TRP A 1 164 ? -1.804 -9.906 1.976 1.00 95.25 164 TRP A N 1
ATOM 1253 C CA . TRP A 1 164 ? -2.225 -8.504 1.956 1.00 95.25 164 TRP A CA 1
ATOM 1254 C C . TRP A 1 164 ? -3.653 -8.322 2.466 1.00 95.25 164 TRP A C 1
ATOM 1256 O O . TRP A 1 164 ? -3.901 -7.456 3.302 1.00 95.25 164 TRP A O 1
ATOM 1266 N N . ILE A 1 165 ? -4.584 -9.168 2.026 1.00 95.75 165 ILE A N 1
ATOM 1267 C CA . ILE A 1 165 ? -5.971 -9.161 2.500 1.00 95.75 165 ILE A CA 1
ATOM 1268 C C . ILE A 1 165 ? -6.012 -9.400 4.012 1.00 95.75 165 ILE A C 1
ATOM 1270 O O . ILE A 1 165 ? -6.619 -8.612 4.736 1.00 95.75 165 ILE A O 1
ATOM 1274 N N . GLY A 1 166 ? -5.321 -10.432 4.505 1.00 95.69 166 GLY A N 1
ATOM 1275 C CA . GLY A 1 166 ? -5.262 -10.748 5.933 1.00 95.69 166 GLY A CA 1
ATOM 1276 C C . GLY A 1 166 ? -4.588 -9.652 6.764 1.00 95.69 166 GLY A C 1
ATOM 1277 O O . GLY A 1 166 ? -4.993 -9.388 7.897 1.00 95.69 166 GLY A O 1
ATOM 1278 N N . PHE A 1 167 ? -3.585 -8.970 6.205 1.00 95.62 167 PHE A N 1
ATOM 1279 C CA . PHE A 1 167 ? -2.998 -7.781 6.814 1.00 95.62 167 PHE A CA 1
ATOM 1280 C C . PHE A 1 167 ? -4.039 -6.668 6.969 1.00 95.62 167 PHE A C 1
ATOM 1282 O O . PHE A 1 167 ? -4.269 -6.220 8.091 1.00 95.62 167 PHE A O 1
ATOM 1289 N N . TYR A 1 168 ? -4.721 -6.268 5.896 1.00 95.06 168 TYR A N 1
ATOM 1290 C CA . TYR A 1 168 ? -5.710 -5.189 5.959 1.00 95.06 168 TYR A CA 1
ATOM 1291 C C . TYR A 1 168 ? -6.908 -5.519 6.852 1.00 95.06 168 TYR A C 1
ATOM 1293 O O . TYR A 1 168 ? -7.341 -4.661 7.617 1.00 95.06 168 TYR A O 1
ATOM 1301 N N . GLN A 1 169 ? -7.398 -6.760 6.827 1.00 94.38 169 GLN A N 1
ATOM 1302 C CA . GLN A 1 169 ? -8.468 -7.209 7.724 1.00 94.38 169 GLN A CA 1
ATOM 1303 C C . GLN A 1 169 ? -8.061 -7.086 9.198 1.00 94.38 169 GLN A C 1
ATOM 1305 O O . GLN A 1 169 ? -8.853 -6.637 10.019 1.00 94.38 169 GLN A O 1
ATOM 1310 N N . SER A 1 170 ? -6.806 -7.402 9.534 1.00 93.81 170 SER A N 1
ATOM 1311 C CA . SER A 1 170 ? -6.306 -7.274 10.910 1.00 93.81 170 SER A CA 1
ATOM 1312 C C . SER A 1 170 ? -6.116 -5.835 11.401 1.00 93.81 170 SER A C 1
ATOM 1314 O O . SER A 1 170 ? -5.852 -5.632 12.579 1.00 93.81 170 SER A O 1
ATOM 1316 N N . LEU A 1 171 ? -6.213 -4.834 10.519 1.00 91.81 171 LEU A N 1
ATOM 1317 C CA . LEU A 1 171 ? -6.195 -3.421 10.914 1.00 91.81 171 LEU A CA 1
ATOM 1318 C C . LEU A 1 171 ? -7.587 -2.901 11.301 1.00 91.81 171 LEU A C 1
ATOM 1320 O O 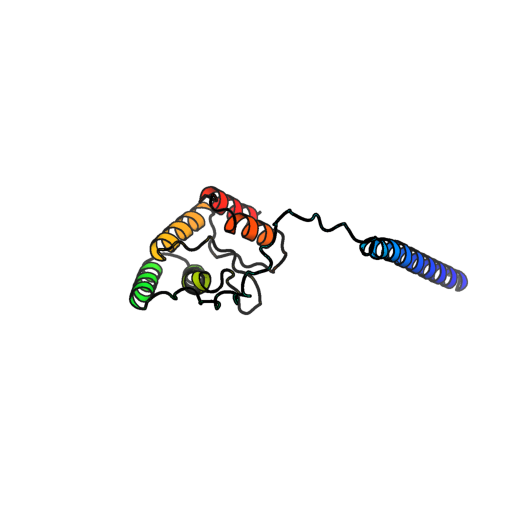. LEU A 1 171 ? -7.686 -1.808 11.850 1.00 91.81 171 LEU A O 1
ATOM 1324 N N . GLN A 1 172 ? -8.650 -3.643 10.975 1.00 82.56 172 GLN A N 1
ATOM 1325 C CA . GLN A 1 172 ? -10.037 -3.272 11.284 1.00 82.56 172 GLN A CA 1
ATOM 1326 C C . GLN A 1 172 ? -10.505 -3.777 12.657 1.00 82.56 172 GLN A C 1
ATOM 1328 O O . GLN A 1 172 ? -11.529 -3.316 13.158 1.00 82.56 172 GLN A O 1
ATOM 1333 N N . SER A 1 173 ? -9.784 -4.745 13.227 1.00 57.19 173 SER A N 1
ATOM 1334 C CA . SER A 1 173 ? -10.025 -5.370 14.534 1.00 57.19 173 SER A CA 1
ATOM 1335 C C . SER A 1 173 ? -9.311 -4.638 15.660 1.00 57.19 173 SER A C 1
ATOM 1337 O O . SER A 1 173 ? -9.944 -4.445 16.719 1.00 57.19 173 SER A O 1
#

pLDDT: mean 76.22, std 16.91, range [39.75, 96.25]

Mean predicted aligned error: 16.19 Å

Radius of gyration: 26.34 Å; Cα contacts (8 Å, |Δi|>4): 111; chains: 1; bounding box: 62×32×83 Å

Nearest PDB structures (foldseek):
  5jjv-assembly1_A-2  TM=2.552E-01  e=1.274E+00  Helicobacter pylori 26695
  5jk0-assembly1_D  TM=2.570E-01  e=2.785E+00  Helicobacter pylori 26695
  5jk0-assembly1_B  TM=2.266E-01  e=2.622E+00  Helicobacter pylori 26695

Secondary structure (DSSP, 8-state):
--HHHHHHHHHHHHHHHHHHHHHHHHHHHGGG-S------------TT---PPPPP-PPPPPPPHHHHHHHHHHHHTS---HHHHHHHHHHHHHHHHHSSEE-TTS-EE--PPPPSSHHHHHHHHHHHHHHTT-SS--EE-TTSHHHHHHHHHHT-TT--HHHHHHHHHTT--